Protein AF-A0A2E1RSR8-F1 (afdb_monomer_lite)

Structure (mmCIF, N/CA/C/O backbone):
data_AF-A0A2E1RSR8-F1
#
_entry.id   AF-A0A2E1RSR8-F1
#
loop_
_atom_site.group_PDB
_atom_site.id
_atom_site.type_symbol
_atom_site.label_atom_id
_atom_site.label_alt_id
_atom_site.label_comp_id
_atom_site.label_asym_id
_atom_site.label_entity_id
_atom_site.label_seq_id
_atom_site.pdbx_PDB_ins_code
_atom_site.Cartn_x
_atom_site.Cartn_y
_atom_site.Cartn_z
_atom_site.occupancy
_atom_site.B_iso_or_equiv
_atom_site.auth_seq_id
_atom_site.auth_comp_id
_atom_site.auth_asym_id
_atom_site.auth_atom_id
_atom_site.pdbx_PDB_model_num
ATOM 1 N N . MET A 1 1 ? -4.689 -10.383 0.213 1.00 64.44 1 MET A N 1
ATOM 2 C CA . MET A 1 1 ? -5.201 -9.093 0.724 1.00 64.44 1 MET A CA 1
ATOM 3 C C . MET A 1 1 ? -4.917 -9.110 2.198 1.00 64.44 1 MET A C 1
ATOM 5 O O . MET A 1 1 ? -5.446 -9.972 2.891 1.00 64.44 1 MET A O 1
ATOM 9 N N . GLU A 1 2 ? -4.054 -8.210 2.638 1.00 81.88 2 GLU A N 1
ATOM 10 C CA . GLU A 1 2 ? -3.533 -8.204 4.000 1.00 81.88 2 GLU A CA 1
ATOM 11 C C . GLU A 1 2 ? -4.196 -7.094 4.808 1.00 81.88 2 GLU A C 1
ATOM 13 O O . GLU A 1 2 ? -4.466 -6.013 4.286 1.00 81.88 2 GLU A O 1
ATOM 18 N N . ASN A 1 3 ? -4.460 -7.358 6.087 1.00 88.56 3 ASN A N 1
ATOM 19 C CA . ASN A 1 3 ? -5.130 -6.413 6.975 1.00 88.56 3 ASN A CA 1
ATOM 20 C C . ASN A 1 3 ? -4.308 -6.191 8.242 1.00 88.56 3 ASN A C 1
ATOM 22 O O . ASN A 1 3 ? -4.030 -7.132 8.986 1.00 88.56 3 ASN A O 1
ATOM 26 N N . LEU A 1 4 ? -3.991 -4.930 8.531 1.00 91.06 4 LEU A N 1
ATOM 27 C CA . LEU A 1 4 ? -3.311 -4.509 9.750 1.00 91.06 4 LEU A CA 1
ATOM 28 C C . LEU A 1 4 ? -4.265 -3.682 10.613 1.00 91.06 4 LEU A C 1
ATOM 30 O O . LEU A 1 4 ? -4.744 -2.626 10.201 1.00 91.06 4 LEU A O 1
ATOM 34 N N . LYS A 1 5 ? -4.525 -4.151 11.834 1.00 94.19 5 LYS A N 1
ATOM 35 C CA . LYS A 1 5 ? -5.378 -3.457 12.807 1.00 94.19 5 LYS A CA 1
ATOM 36 C C . LYS A 1 5 ? -4.533 -2.777 13.876 1.00 94.19 5 LYS A C 1
ATOM 38 O O . LYS A 1 5 ? -3.551 -3.346 14.350 1.00 94.19 5 LYS A O 1
ATOM 43 N N . SER A 1 6 ? -4.935 -1.578 14.296 1.00 93.88 6 SER A N 1
ATOM 44 C CA . SER A 1 6 ? -4.332 -0.938 15.470 1.00 93.88 6 SER A CA 1
ATOM 45 C C . SER A 1 6 ? -4.609 -1.763 16.738 1.00 93.88 6 SER A C 1
ATOM 47 O O . SER A 1 6 ? -5.610 -2.479 16.780 1.00 93.88 6 SER A O 1
ATOM 49 N N . PRO A 1 7 ? -3.816 -1.628 17.819 1.00 94.69 7 PRO A N 1
ATOM 50 C CA . PRO A 1 7 ? -4.050 -2.373 19.065 1.00 94.69 7 PRO A CA 1
ATOM 51 C C . PRO A 1 7 ? -5.463 -2.191 19.639 1.00 94.69 7 PRO A C 1
ATOM 53 O O . PRO A 1 7 ? -6.080 -3.130 20.126 1.00 94.69 7 PRO A O 1
ATOM 56 N N . SER A 1 8 ? -6.009 -0.980 19.519 1.00 93.62 8 SER A N 1
ATOM 57 C CA . SER A 1 8 ? -7.379 -0.641 19.924 1.00 93.62 8 SER A CA 1
ATOM 58 C C . SER A 1 8 ? -8.458 -1.052 18.915 1.00 93.62 8 SER A C 1
ATOM 60 O O . SER A 1 8 ? -9.629 -0.766 19.134 1.00 93.62 8 SER A O 1
ATOM 62 N N . SER A 1 9 ? -8.079 -1.650 17.782 1.00 90.50 9 SER A N 1
ATOM 63 C CA . SER A 1 9 ? -8.946 -1.989 16.641 1.00 90.50 9 SER A CA 1
ATOM 64 C C . SER A 1 9 ? -9.743 -0.818 16.047 1.00 90.50 9 SER A C 1
ATOM 66 O O . SER A 1 9 ? -10.652 -1.023 15.247 1.00 90.50 9 SER A O 1
ATOM 68 N N . ASN A 1 10 ? -9.396 0.421 16.401 1.00 96.06 10 ASN A N 1
ATOM 69 C CA . ASN A 1 10 ? -10.044 1.614 15.867 1.00 96.06 10 ASN A CA 1
ATOM 70 C C . ASN A 1 10 ? -9.605 1.936 14.440 1.00 96.06 10 ASN A C 1
ATOM 72 O O . ASN A 1 10 ? -10.371 2.582 13.737 1.00 96.06 10 ASN A O 1
ATOM 76 N N . PHE A 1 11 ? -8.408 1.520 14.024 1.00 97.31 11 PHE A N 1
ATOM 77 C CA . PHE A 1 11 ? -7.924 1.683 12.657 1.00 97.31 11 PHE A CA 1
ATOM 78 C C . PHE A 1 11 ? -7.699 0.323 12.006 1.00 97.31 11 PHE A C 1
ATOM 80 O O . PHE A 1 11 ? -7.174 -0.592 12.647 1.00 97.31 11 PHE A O 1
ATOM 87 N N . CYS A 1 12 ? -8.059 0.220 10.731 1.00 96.56 12 CYS A N 1
ATOM 88 C CA . CYS A 1 12 ? -7.727 -0.910 9.876 1.00 96.56 12 CYS A CA 1
ATOM 89 C C . CYS A 1 12 ? -7.106 -0.383 8.584 1.00 96.56 12 CYS A C 1
ATOM 91 O O . CYS A 1 12 ? -7.704 0.460 7.912 1.00 96.56 12 CYS A O 1
ATOM 93 N N . ILE A 1 13 ? -5.916 -0.881 8.267 1.00 95.75 13 ILE A N 1
ATOM 94 C CA . ILE A 1 13 ? -5.228 -0.654 7.000 1.00 95.75 13 ILE A CA 1
ATOM 95 C C . ILE A 1 13 ? -5.391 -1.928 6.184 1.00 95.75 13 ILE A C 1
ATOM 97 O O . ILE A 1 13 ? -5.001 -3.006 6.634 1.00 95.75 13 ILE A O 1
ATOM 101 N N . GLU A 1 14 ? -5.992 -1.792 5.012 1.00 95.25 14 GLU A N 1
ATOM 102 C CA . GLU A 1 14 ? -6.163 -2.866 4.040 1.00 95.25 14 GLU A CA 1
ATOM 103 C C . GLU A 1 14 ? -5.108 -2.665 2.948 1.00 95.25 14 GLU A C 1
ATOM 105 O O . GLU A 1 14 ? -5.000 -1.566 2.400 1.00 95.25 14 GLU A O 1
ATOM 110 N N . PHE A 1 15 ? -4.322 -3.700 2.652 1.00 94.94 15 PHE A N 1
ATOM 111 C CA . PHE A 1 15 ? -3.259 -3.666 1.651 1.00 94.94 15 PHE A CA 1
ATOM 112 C C . PHE A 1 15 ? -3.474 -4.736 0.575 1.00 94.94 15 PHE A C 1
ATOM 114 O O . PHE A 1 15 ? -3.844 -5.886 0.853 1.00 94.94 15 PHE A O 1
ATOM 121 N N . SER A 1 16 ? -3.240 -4.352 -0.676 1.00 94.06 16 SER A N 1
ATOM 122 C CA . SER A 1 16 ? -3.431 -5.202 -1.851 1.00 94.06 16 SER A CA 1
ATOM 123 C C . SER A 1 16 ? -2.510 -4.786 -2.994 1.00 94.06 16 SER A C 1
ATOM 125 O O . SER A 1 16 ? -1.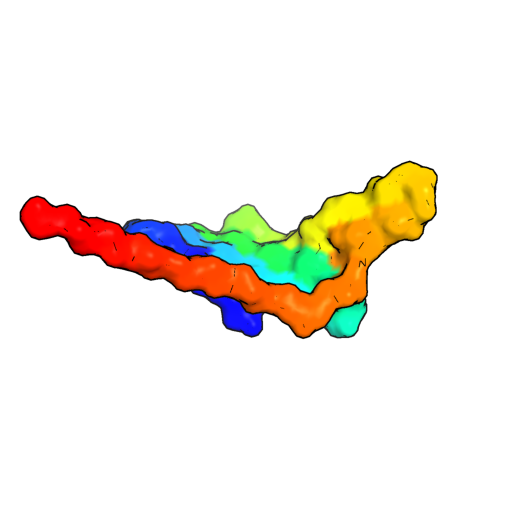932 -3.702 -2.969 1.00 94.06 16 SER A O 1
ATOM 127 N N . LEU A 1 17 ? -2.405 -5.647 -4.002 1.00 94.88 17 LEU A N 1
ATOM 128 C CA . LEU A 1 17 ? -1.790 -5.323 -5.281 1.00 94.88 17 LEU A CA 1
ATOM 129 C C . LEU A 1 17 ? -2.891 -5.231 -6.343 1.00 94.88 17 LEU A C 1
ATOM 131 O O . LEU A 1 17 ? -3.832 -6.029 -6.335 1.00 94.88 17 LEU A O 1
ATOM 135 N N . SER A 1 18 ? -2.783 -4.255 -7.240 1.00 93.94 18 SER A N 1
ATOM 136 C CA . SER A 1 18 ? -3.567 -4.224 -8.483 1.00 93.94 18 SER A CA 1
ATOM 137 C C . SER A 1 18 ? -3.166 -5.375 -9.424 1.00 93.94 18 SER A C 1
ATOM 139 O O . SER A 1 18 ? -2.139 -6.019 -9.189 1.00 93.94 18 SER A O 1
ATOM 141 N N . PRO A 1 19 ? -3.920 -5.631 -10.511 1.00 93.56 19 PRO A N 1
ATOM 142 C CA . PRO A 1 19 ? -3.530 -6.613 -11.525 1.00 93.56 19 PRO A CA 1
ATOM 143 C C . PRO A 1 19 ? -2.142 -6.367 -12.132 1.00 93.56 19 PRO A C 1
ATOM 145 O O . PRO A 1 19 ? -1.458 -7.315 -12.502 1.00 93.56 19 PRO A O 1
ATOM 148 N N . GLU A 1 20 ? -1.704 -5.109 -12.201 1.00 94.12 20 GLU A N 1
ATOM 149 C CA . GLU A 1 20 ? -0.385 -4.711 -12.702 1.00 94.12 20 GLU A CA 1
ATOM 150 C C . GLU A 1 20 ? 0.713 -4.796 -11.626 1.00 94.12 20 GLU A C 1
ATOM 152 O O . GLU A 1 20 ? 1.859 -4.409 -11.858 1.00 94.12 20 GLU A O 1
ATOM 157 N N . GLY A 1 21 ? 0.378 -5.261 -10.422 1.00 95.25 21 GLY A N 1
ATOM 158 C CA . GLY A 1 21 ? 1.306 -5.339 -9.300 1.00 95.25 21 GLY A CA 1
ATOM 159 C C . GLY A 1 21 ? 1.523 -4.006 -8.587 1.00 95.25 21 GLY A C 1
ATOM 160 O O . GLY A 1 21 ? 2.460 -3.899 -7.812 1.00 95.25 21 GLY A O 1
ATOM 161 N N . LYS A 1 22 ? 0.695 -2.975 -8.817 1.00 95.81 22 LYS A N 1
ATOM 162 C CA . LYS A 1 22 ? 0.772 -1.708 -8.061 1.00 95.81 22 LYS A CA 1
ATOM 163 C C . LYS A 1 22 ? 0.308 -1.871 -6.613 1.00 95.81 22 LYS A C 1
ATOM 165 O O . LYS A 1 22 ? -0.840 -2.286 -6.430 1.00 95.81 22 LYS A O 1
ATOM 170 N N . PRO A 1 23 ? 1.120 -1.501 -5.605 1.00 96.12 23 PRO A N 1
ATOM 171 C CA . PRO A 1 23 ? 0.699 -1.431 -4.211 1.00 96.12 23 PRO A CA 1
ATOM 172 C C . PRO A 1 23 ? -0.463 -0.459 -4.002 1.00 96.12 23 PRO A C 1
ATOM 174 O O . PRO A 1 23 ? -0.379 0.715 -4.365 1.00 96.12 23 PRO A O 1
ATOM 177 N N . ILE A 1 24 ? -1.542 -0.940 -3.389 1.00 96.44 24 ILE A N 1
ATOM 178 C CA . ILE A 1 24 ? -2.733 -0.156 -3.056 1.00 96.44 24 ILE A CA 1
ATOM 179 C C . ILE A 1 24 ? -3.042 -0.327 -1.573 1.00 96.44 24 ILE A C 1
ATOM 181 O O . ILE A 1 24 ? -3.136 -1.453 -1.075 1.00 96.44 24 ILE A O 1
ATOM 185 N N . TYR A 1 25 ? -3.273 0.793 -0.888 1.00 96.19 25 TYR A N 1
ATOM 186 C CA . TYR A 1 25 ? -3.740 0.808 0.494 1.00 96.19 25 TYR A CA 1
ATOM 187 C C . TYR A 1 25 ? -5.060 1.564 0.647 1.00 96.19 25 TYR A C 1
ATOM 189 O O . TYR A 1 25 ? -5.382 2.470 -0.121 1.00 96.19 25 TYR A O 1
ATOM 197 N N . LYS A 1 26 ? -5.817 1.191 1.676 1.00 97.62 26 LYS A N 1
ATOM 198 C CA . LYS A 1 26 ? -7.034 1.871 2.126 1.00 97.62 26 LYS A CA 1
ATOM 199 C C . LYS A 1 26 ? -7.043 1.899 3.648 1.00 97.62 26 LYS A C 1
ATOM 201 O O . LYS A 1 26 ? -6.573 0.957 4.287 1.00 97.62 26 LYS A O 1
ATOM 206 N N . VAL A 1 27 ? -7.593 2.960 4.238 1.00 97.69 27 VAL A N 1
ATOM 207 C CA . VAL A 1 27 ? -7.684 3.084 5.699 1.00 97.69 27 VAL A CA 1
ATOM 208 C C . VAL A 1 27 ? -9.110 3.352 6.134 1.00 97.69 27 VAL A C 1
ATOM 210 O O . VAL A 1 27 ? -9.776 4.274 5.659 1.00 97.69 27 VAL A O 1
ATOM 213 N N . THR A 1 28 ? -9.555 2.570 7.113 1.00 97.94 28 THR A N 1
ATOM 214 C CA . THR A 1 28 ? -10.809 2.805 7.820 1.00 97.94 28 THR A CA 1
ATOM 215 C C . THR A 1 28 ? -10.549 3.130 9.285 1.00 97.94 28 THR A C 1
ATOM 217 O O . THR A 1 28 ? -9.654 2.569 9.920 1.00 97.94 28 THR A O 1
ATOM 220 N N . GLN A 1 29 ? -11.353 4.038 9.835 1.00 97.75 29 GLN A N 1
ATOM 221 C CA . GLN A 1 29 ? -11.419 4.325 11.260 1.00 97.75 29 GLN A CA 1
ATOM 222 C C . GLN A 1 29 ? -12.818 3.983 11.773 1.00 97.75 29 GLN A C 1
ATOM 224 O O . GLN A 1 29 ? -13.804 4.559 11.319 1.00 97.75 29 GLN A O 1
ATOM 229 N N . LYS A 1 30 ? -12.918 3.040 12.718 1.00 95.75 30 LYS A N 1
ATOM 230 C CA . LYS A 1 30 ? -14.192 2.549 13.277 1.00 95.75 30 LYS A CA 1
ATOM 231 C C . LYS A 1 30 ? -15.210 2.185 12.180 1.00 95.75 30 LYS A C 1
ATOM 233 O O . LYS A 1 30 ? -16.384 2.525 12.271 1.00 95.75 30 LYS A O 1
ATOM 238 N N . GLY A 1 31 ? -14.733 1.545 11.110 1.00 93.31 31 GLY A N 1
ATOM 239 C CA . GLY A 1 31 ? -15.541 1.144 9.952 1.00 93.31 31 GLY A CA 1
ATOM 240 C C . GLY A 1 31 ? -15.825 2.248 8.925 1.00 93.31 31 GLY A C 1
ATOM 241 O O . GLY A 1 31 ? -16.322 1.944 7.846 1.00 93.31 31 GLY A O 1
ATOM 242 N N . LYS A 1 32 ? -15.483 3.513 9.200 1.00 97.19 32 LYS A N 1
ATOM 243 C CA . LYS A 1 32 ? -15.631 4.615 8.241 1.00 97.19 32 LYS A CA 1
ATOM 244 C C . LYS A 1 32 ? -14.370 4.757 7.390 1.00 97.19 32 LYS A C 1
ATOM 246 O O . LYS A 1 32 ? -13.276 4.822 7.946 1.00 97.19 32 LYS A O 1
ATOM 251 N N . SER A 1 33 ? -14.517 4.841 6.067 1.00 96.81 33 SER A N 1
ATOM 252 C CA . SER A 1 33 ? -13.404 5.161 5.161 1.00 96.81 33 SER A CA 1
ATOM 253 C C . SER A 1 33 ? -12.844 6.550 5.482 1.00 96.81 33 SER A C 1
ATOM 255 O O . SER A 1 33 ? -13.604 7.519 5.561 1.00 96.81 33 SER A O 1
ATOM 257 N N . ILE A 1 34 ? -11.534 6.627 5.729 1.00 97.69 34 ILE A N 1
ATOM 258 C CA . ILE A 1 34 ? -10.808 7.892 5.934 1.00 97.69 34 ILE A CA 1
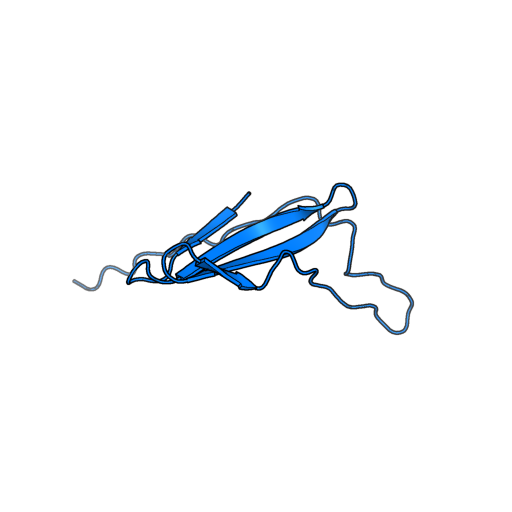ATOM 259 C C . ILE A 1 34 ? -9.722 8.116 4.880 1.00 97.69 34 ILE A C 1
ATOM 261 O O . ILE A 1 34 ? -9.342 9.258 4.642 1.00 97.69 34 ILE A O 1
ATOM 265 N N . ILE A 1 35 ? -9.245 7.041 4.247 1.00 97.94 35 ILE A N 1
ATOM 266 C CA . ILE A 1 35 ? -8.390 7.084 3.063 1.00 97.94 35 ILE A CA 1
ATOM 267 C C . ILE A 1 35 ? -8.962 6.075 2.074 1.00 97.94 35 ILE A C 1
ATOM 269 O O . ILE A 1 35 ? -8.986 4.877 2.364 1.00 97.94 35 ILE A O 1
ATOM 273 N N . GLU A 1 36 ? -9.427 6.581 0.935 1.00 97.81 36 GLU A N 1
ATOM 274 C CA . GLU A 1 36 ? -9.872 5.775 -0.202 1.00 97.81 36 GLU A CA 1
ATOM 275 C C . GLU A 1 36 ? -8.698 5.007 -0.832 1.00 97.81 36 GLU A C 1
ATOM 277 O O . GLU A 1 36 ? -7.543 5.385 -0.608 1.00 97.81 36 GLU A O 1
ATOM 282 N N . PRO A 1 37 ? -8.957 3.946 -1.621 1.00 97.31 37 PRO A N 1
ATOM 283 C CA . PRO A 1 37 ? -7.909 3.186 -2.295 1.00 97.31 37 PRO A CA 1
ATOM 284 C C . PRO A 1 37 ? -6.893 4.092 -2.997 1.00 97.31 37 PRO A C 1
ATOM 286 O O . PRO A 1 37 ? -7.229 4.837 -3.916 1.00 97.31 37 PRO A O 1
ATOM 289 N N . SER A 1 38 ? -5.650 4.036 -2.527 1.00 97.56 38 SER A N 1
ATOM 290 C CA . SER A 1 38 ? -4.570 4.932 -2.931 1.00 97.56 38 SER A CA 1
ATOM 291 C C . SER A 1 38 ? -3.317 4.131 -3.265 1.00 97.56 38 SER A C 1
ATOM 293 O O . SER A 1 38 ? -2.972 3.182 -2.560 1.00 97.56 38 SER A O 1
ATOM 295 N N . GLY A 1 39 ? -2.646 4.508 -4.353 1.00 96.25 39 GLY A N 1
ATOM 296 C CA . GLY A 1 39 ? -1.425 3.849 -4.812 1.00 96.25 39 GLY A CA 1
ATOM 297 C C . GLY A 1 39 ? -0.187 4.262 -4.016 1.00 96.25 39 GLY A C 1
ATOM 298 O O . GLY A 1 39 ? -0.090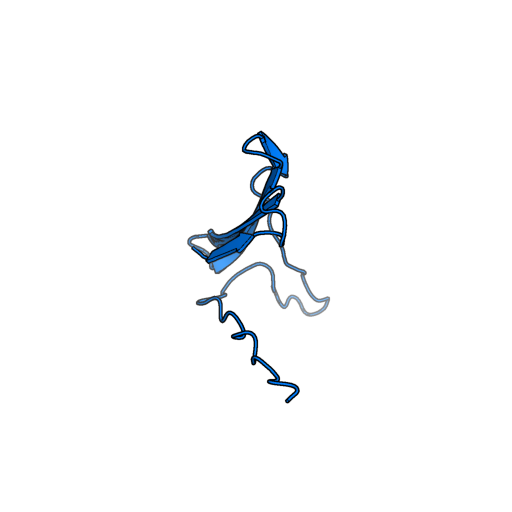 5.406 -3.573 1.00 96.25 39 GLY A O 1
ATOM 299 N N . LEU A 1 40 ? 0.767 3.344 -3.876 1.00 96.06 40 LEU A N 1
ATOM 300 C CA . LEU A 1 40 ? 2.110 3.607 -3.357 1.00 96.06 40 LEU A CA 1
ATOM 301 C C . LEU A 1 40 ? 3.148 3.225 -4.413 1.00 96.06 40 LEU A C 1
ATOM 303 O O . LEU A 1 40 ? 2.951 2.268 -5.159 1.00 96.06 40 LEU A O 1
ATOM 307 N N . GLY A 1 41 ? 4.245 3.972 -4.455 1.00 94.88 41 GLY A N 1
ATOM 308 C CA . GLY A 1 41 ? 5.340 3.748 -5.390 1.00 94.88 41 GLY A CA 1
ATOM 309 C C . GLY A 1 41 ? 6.109 5.033 -5.666 1.00 94.88 41 GLY A C 1
ATOM 310 O O . GLY A 1 41 ? 5.745 6.108 -5.183 1.00 94.88 41 GLY A O 1
ATOM 311 N N . PHE A 1 42 ? 7.188 4.898 -6.422 1.00 95.25 42 PHE A N 1
ATOM 312 C CA . PHE A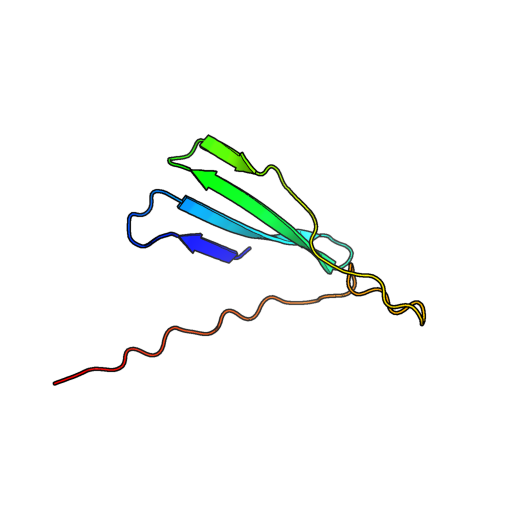 1 42 ? 7.986 6.004 -6.931 1.00 95.25 42 PHE A CA 1
ATOM 313 C C . PHE A 1 42 ? 8.620 5.599 -8.261 1.00 95.25 42 PHE A C 1
ATOM 315 O O . PHE A 1 42 ? 8.787 4.417 -8.550 1.00 95.25 42 PHE A O 1
ATOM 322 N N . ILE A 1 43 ? 8.975 6.595 -9.064 1.00 95.31 43 ILE A N 1
ATOM 323 C CA . ILE A 1 43 ? 9.731 6.407 -10.300 1.00 95.31 43 ILE A CA 1
ATOM 324 C C . ILE A 1 43 ? 11.127 6.966 -10.053 1.00 95.31 43 ILE A C 1
ATOM 326 O O . ILE A 1 43 ? 11.270 8.097 -9.577 1.00 95.31 43 ILE A O 1
ATOM 330 N N . GLU A 1 44 ? 12.151 6.168 -10.333 1.00 95.50 44 GLU A N 1
ATOM 331 C CA . GLU A 1 44 ? 13.534 6.631 -10.276 1.00 95.50 44 GLU A CA 1
ATOM 332 C C . GLU A 1 44 ? 13.906 7.422 -11.530 1.00 95.50 44 GLU A C 1
ATOM 334 O O . GLU A 1 44 ? 13.318 7.259 -12.596 1.00 95.50 44 GLU A O 1
ATOM 339 N N . SER A 1 45 ? 14.931 8.267 -11.419 1.00 92.75 45 SER A N 1
ATOM 340 C CA . SER A 1 45 ? 15.416 9.085 -12.536 1.00 92.75 45 SER A CA 1
ATOM 341 C C . SER A 1 45 ? 15.950 8.277 -13.723 1.00 92.75 45 SER A C 1
ATOM 343 O O . SER A 1 45 ? 16.065 8.828 -14.811 1.00 92.75 45 SER A O 1
ATOM 345 N N . GLU A 1 46 ? 16.297 7.004 -13.516 1.00 92.44 46 GLU A N 1
ATOM 346 C CA . GLU A 1 46 ? 16.730 6.067 -14.565 1.00 92.44 46 GLU A CA 1
ATOM 347 C C . GLU A 1 46 ? 15.557 5.251 -15.147 1.00 92.44 46 GLU A C 1
ATOM 349 O O . GLU A 1 46 ? 15.754 4.160 -15.674 1.00 92.44 46 GLU A O 1
ATOM 354 N N . ASP A 1 47 ? 14.327 5.763 -15.024 1.00 87.25 47 ASP A N 1
ATOM 355 C CA . ASP A 1 47 ? 13.083 5.148 -15.508 1.00 87.25 47 ASP A CA 1
ATOM 356 C C . ASP A 1 47 ? 12.761 3.772 -14.890 1.00 87.25 47 ASP A C 1
ATOM 358 O O . ASP A 1 47 ? 11.965 2.996 -15.430 1.00 87.25 47 ASP A O 1
ATOM 362 N N . ILE A 1 48 ? 13.331 3.464 -13.720 1.00 92.38 48 ILE A N 1
ATOM 363 C CA . ILE A 1 48 ? 12.908 2.305 -12.928 1.00 92.38 48 ILE A CA 1
ATOM 364 C C . ILE A 1 48 ? 11.566 2.641 -12.269 1.00 92.38 48 ILE A C 1
ATOM 366 O O . ILE A 1 48 ? 11.460 3.560 -11.454 1.00 92.38 48 ILE A O 1
ATOM 370 N N . ASP A 1 49 ? 10.533 1.888 -12.641 1.00 93.88 49 ASP A N 1
ATOM 371 C CA . ASP A 1 49 ? 9.156 2.083 -12.190 1.00 93.88 49 ASP A CA 1
ATOM 372 C C . ASP A 1 49 ? 8.837 1.168 -10.997 1.00 93.88 49 ASP A C 1
ATOM 374 O O . ASP A 1 49 ? 8.450 0.010 -11.171 1.00 93.88 49 ASP A O 1
ATOM 378 N N . TRP A 1 50 ? 8.974 1.705 -9.780 1.00 94.44 50 TRP A N 1
ATOM 379 C CA . TRP A 1 50 ? 8.566 1.041 -8.536 1.00 94.44 50 TRP A CA 1
ATOM 380 C C . TRP A 1 50 ? 7.099 1.290 -8.183 1.00 94.44 50 TRP A C 1
ATOM 382 O O . TRP A 1 50 ? 6.700 1.124 -7.029 1.00 94.44 50 TRP A O 1
ATOM 392 N N . GLU A 1 51 ? 6.268 1.707 -9.138 1.00 94.94 51 GLU A N 1
ATOM 393 C CA . GLU A 1 51 ? 4.822 1.713 -8.950 1.00 94.94 51 GLU A CA 1
ATOM 394 C C . GLU A 1 51 ? 4.167 0.389 -9.337 1.00 94.94 51 GLU A C 1
ATOM 396 O O . GLU A 1 51 ? 2.993 0.220 -9.034 1.00 94.94 51 GLU A O 1
ATOM 401 N N . LYS A 1 52 ? 4.852 -0.538 -10.016 1.00 94.25 52 LYS A N 1
ATOM 402 C CA . LYS A 1 52 ? 4.227 -1.758 -10.559 1.00 94.25 52 LYS A CA 1
ATOM 403 C C . LYS A 1 52 ? 5.164 -2.964 -10.553 1.00 94.25 52 LYS A C 1
ATOM 405 O O . LYS A 1 52 ? 6.348 -2.840 -10.269 1.00 94.25 52 LYS A O 1
ATOM 410 N N . GLY A 1 53 ? 4.628 -4.138 -10.887 1.00 93.75 53 GLY A N 1
ATOM 411 C CA . GLY A 1 53 ? 5.416 -5.367 -11.027 1.00 93.75 53 GLY A CA 1
ATOM 412 C C . GLY A 1 53 ? 5.722 -6.109 -9.723 1.00 93.75 53 GLY A C 1
ATOM 413 O O . GLY A 1 53 ? 6.487 -7.068 -9.756 1.00 93.75 53 GLY A O 1
ATOM 414 N N . PHE A 1 54 ? 5.123 -5.716 -8.594 1.00 93.25 54 PHE A N 1
ATOM 415 C CA . PHE A 1 54 ? 5.181 -6.505 -7.363 1.00 93.25 54 PHE A CA 1
ATOM 416 C C . PHE A 1 54 ? 4.274 -7.736 -7.482 1.00 93.25 54 PHE A C 1
ATOM 418 O O . PHE A 1 54 ? 3.178 -7.657 -8.039 1.00 93.25 54 PHE A O 1
ATOM 425 N N . ASP A 1 55 ? 4.714 -8.867 -6.935 1.00 91.19 55 ASP A N 1
ATOM 426 C CA . ASP A 1 55 ? 4.052 -10.172 -7.056 1.00 91.19 55 ASP A CA 1
ATOM 427 C C . ASP A 1 55 ? 3.593 -10.762 -5.711 1.00 91.19 55 ASP A C 1
ATOM 429 O O . ASP A 1 55 ? 2.903 -11.784 -5.675 1.00 91.19 55 ASP A O 1
ATOM 433 N N . GLY A 1 56 ? 3.908 -10.101 -4.597 1.00 84.06 56 GLY A N 1
ATOM 434 C CA . GLY A 1 56 ? 3.572 -10.583 -3.267 1.00 84.06 56 GLY A CA 1
ATOM 435 C C . GLY A 1 56 ? 3.707 -9.528 -2.179 1.00 84.06 56 GLY A C 1
ATOM 436 O O . GLY A 1 56 ? 4.248 -8.441 -2.378 1.00 84.06 56 GLY A O 1
ATOM 437 N N . VAL A 1 57 ? 3.171 -9.862 -1.006 1.00 79.56 57 VAL A N 1
ATOM 438 C CA . VAL A 1 57 ? 3.236 -9.036 0.201 1.00 79.56 57 VAL A CA 1
ATOM 439 C C . VAL A 1 57 ? 3.673 -9.931 1.346 1.00 79.56 57 VAL A C 1
ATOM 441 O O . VAL A 1 57 ? 2.876 -10.716 1.857 1.00 79.56 57 VAL A O 1
ATOM 444 N N . ASP A 1 58 ? 4.929 -9.802 1.757 1.00 82.69 58 ASP A N 1
ATOM 445 C CA . ASP A 1 58 ? 5.452 -10.547 2.897 1.00 82.69 58 ASP A CA 1
ATOM 446 C C . ASP A 1 58 ? 5.289 -9.738 4.184 1.00 82.69 58 ASP A C 1
ATOM 448 O O . ASP A 1 58 ? 5.961 -8.734 4.427 1.00 82.69 58 ASP A O 1
ATOM 452 N N . MET A 1 59 ? 4.382 -10.196 5.044 1.00 72.25 59 MET A N 1
ATOM 453 C CA . MET A 1 59 ? 4.179 -9.616 6.368 1.00 72.25 59 MET A CA 1
ATOM 454 C C . MET A 1 59 ? 5.171 -10.233 7.356 1.00 72.25 59 MET A C 1
ATOM 456 O O . MET A 1 59 ? 5.078 -11.416 7.700 1.00 72.25 59 MET A O 1
ATOM 460 N N . ALA A 1 60 ? 6.103 -9.426 7.868 1.00 75.75 60 ALA A N 1
ATOM 461 C CA . ALA A 1 60 ? 6.983 -9.855 8.949 1.00 75.75 60 ALA A CA 1
ATOM 462 C C . ALA A 1 60 ? 6.145 -10.249 10.180 1.00 75.75 60 ALA A C 1
ATOM 464 O O . ALA A 1 60 ? 5.379 -9.445 10.721 1.00 75.75 60 ALA A O 1
ATOM 465 N N . LYS A 1 61 ? 6.280 -11.498 10.640 1.00 67.94 61 LYS A N 1
ATOM 466 C CA . LYS A 1 61 ? 5.605 -11.962 11.858 1.00 67.94 61 LYS A CA 1
ATOM 467 C C . LYS A 1 61 ? 6.218 -11.260 13.066 1.00 67.94 61 LYS A C 1
ATOM 469 O O . LYS A 1 61 ? 7.436 -11.219 13.217 1.00 67.94 61 LYS A O 1
ATOM 474 N N . LYS A 1 62 ? 5.369 -10.726 13.945 1.00 61.56 62 LYS A N 1
ATOM 475 C CA . LYS A 1 62 ? 5.807 -10.155 15.220 1.00 61.56 62 LYS A CA 1
ATOM 476 C C . LYS A 1 62 ? 6.430 -11.267 16.068 1.00 61.56 62 LYS A C 1
ATOM 478 O O . LYS A 1 62 ? 5.715 -12.145 16.539 1.00 61.56 62 LYS A O 1
ATOM 483 N N . THR A 1 63 ? 7.743 -11.227 16.268 1.00 53.22 63 THR A N 1
ATOM 484 C CA . THR A 1 63 ? 8.422 -12.092 17.237 1.00 53.22 63 THR A CA 1
ATOM 485 C C . THR A 1 63 ? 7.978 -11.683 18.642 1.00 53.22 63 THR A C 1
ATOM 487 O O . THR A 1 63 ? 8.236 -10.557 19.076 1.00 53.22 63 THR A O 1
ATOM 490 N N . GLU A 1 64 ? 7.277 -12.564 19.351 1.00 56.75 64 GLU A N 1
ATOM 491 C CA . GLU A 1 64 ? 7.003 -12.387 20.777 1.00 56.75 64 GLU A CA 1
ATOM 492 C C . GLU A 1 64 ? 8.316 -12.565 21.543 1.00 56.75 64 GLU A C 1
ATOM 494 O O . GLU A 1 64 ? 8.829 -13.670 21.695 1.00 56.75 64 GLU A O 1
ATOM 499 N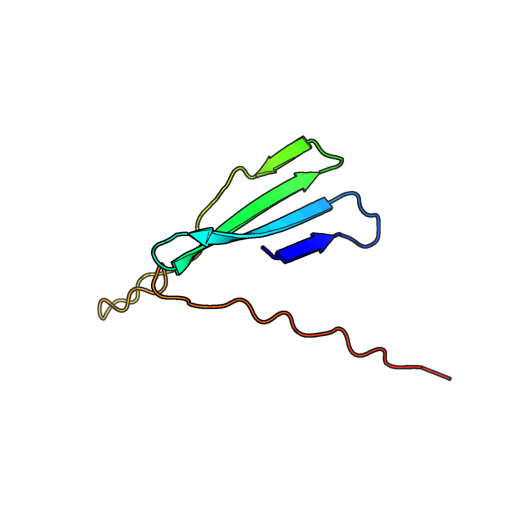 N . VAL A 1 65 ? 8.901 -11.457 21.998 1.00 58.97 65 VAL A N 1
ATOM 500 C CA . VAL A 1 65 ? 9.976 -11.505 22.991 1.00 58.97 65 VAL A CA 1
ATOM 501 C C . VAL A 1 65 ? 9.309 -11.735 24.345 1.00 58.97 65 VAL A C 1
ATOM 503 O O . VAL A 1 65 ? 8.847 -10.780 24.972 1.00 58.97 65 VAL A O 1
ATOM 506 N N . ASN A 1 66 ? 9.226 -12.997 24.774 1.00 50.22 66 ASN A N 1
ATOM 507 C CA . ASN A 1 66 ? 8.877 -13.339 26.151 1.00 50.22 66 ASN A CA 1
ATOM 508 C C . ASN A 1 66 ? 9.938 -12.736 27.079 1.00 50.22 66 ASN A C 1
ATOM 510 O O . ASN A 1 66 ? 11.108 -13.110 27.025 1.00 50.22 66 ASN A O 1
ATOM 514 N N . ARG A 1 67 ? 9.531 -11.763 27.895 1.00 53.16 67 ARG A N 1
ATOM 515 C CA . ARG A 1 67 ? 10.291 -11.330 29.067 1.00 53.16 67 ARG A CA 1
ATOM 516 C C . ARG A 1 67 ? 9.675 -12.058 30.255 1.00 53.16 67 ARG A C 1
ATOM 518 O O . ARG A 1 67 ? 8.560 -11.716 30.645 1.00 53.16 67 ARG A O 1
ATOM 525 N N . GLU A 1 68 ? 10.362 -13.103 30.705 1.00 60.81 68 GLU A N 1
ATOM 526 C CA . GLU A 1 68 ? 10.129 -13.759 31.999 1.00 60.81 68 GLU A CA 1
ATOM 527 C C . GLU A 1 68 ? 10.538 -12.843 33.160 1.00 60.81 68 GLU A C 1
ATOM 529 O O . GLU A 1 68 ? 11.480 -12.033 32.973 1.00 60.81 68 GLU A O 1
#

Radius of gyration: 15.33 Å; chains: 1; bounding box: 32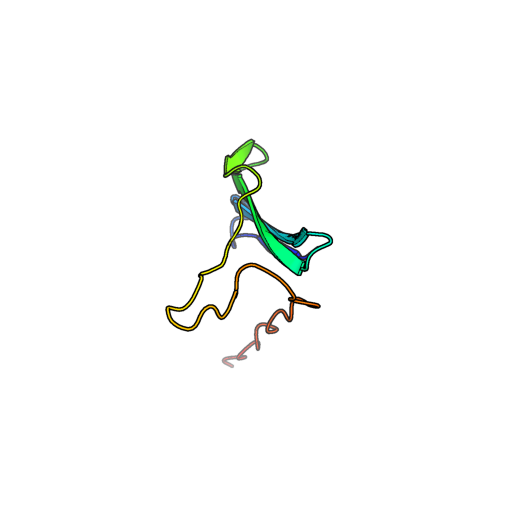×23×48 Å

Sequence (68 aa):
MENLKSPSSNFCIEFSLSPEGKPIYKVTQKGKSIIEPSGLGFIESEDIDWEKGFDGVDMAKKTEVNRE

pLDDT: mean 88.71, std 12.93, range [50.22, 97.94]

Secondary structure (DSSP, 8-state):
-EEEE-TTSSEEEEEEE-TT--EEEEEEETTEEEEEEEE---B-TT--BTTS----------------

Foldseek 3Di:
DDWDADPVSQKIKDWDADPQRFIWIWMDGNNHTPGDTDTDWDADPVRDTRRGDHDDDDDDDDDPPDDD